Protein AF-A0A934B9B8-F1 (afdb_monomer_lite)

Structure (mmCIF, N/CA/C/O backbone):
data_AF-A0A934B9B8-F1
#
_entry.id   AF-A0A934B9B8-F1
#
loop_
_atom_site.group_PDB
_atom_site.id
_atom_site.type_symbol
_atom_site.label_atom_id
_atom_site.label_alt_id
_atom_site.label_comp_id
_atom_site.label_asym_id
_atom_site.label_entity_id
_atom_site.label_seq_id
_atom_site.pdbx_PDB_ins_code
_atom_site.Cartn_x
_atom_site.Cartn_y
_atom_site.Cartn_z
_atom_site.occupancy
_atom_site.B_iso_or_equiv
_atom_site.auth_seq_id
_atom_site.auth_comp_id
_atom_site.auth_asym_id
_atom_site.auth_atom_id
_atom_site.pdbx_PDB_model_num
ATOM 1 N N . MET A 1 1 ? -16.787 -7.025 0.581 1.00 47.12 1 MET A N 1
ATOM 2 C CA . MET A 1 1 ? -16.782 -7.460 1.996 1.00 47.12 1 MET A CA 1
ATOM 3 C C . MET A 1 1 ? -15.342 -7.821 2.328 1.00 47.12 1 MET A C 1
ATOM 5 O O . MET A 1 1 ? -14.720 -8.456 1.491 1.00 47.12 1 MET A O 1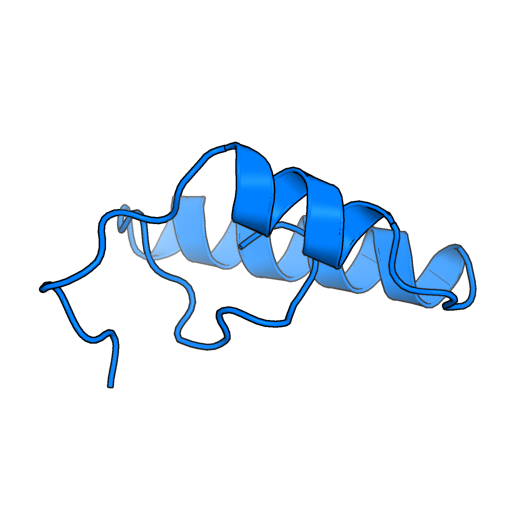
ATOM 9 N N . CYS A 1 2 ? -14.774 -7.343 3.440 1.00 54.22 2 CYS A N 1
ATOM 10 C CA . CYS A 1 2 ? -13.444 -7.789 3.862 1.00 54.22 2 CYS A CA 1
ATOM 11 C C . CYS A 1 2 ? -13.570 -9.236 4.328 1.00 54.22 2 CYS A C 1
ATOM 13 O O . CYS A 1 2 ? -14.096 -9.473 5.414 1.00 54.22 2 CYS A O 1
ATOM 15 N N . ASP A 1 3 ? -13.166 -10.183 3.490 1.00 51.06 3 ASP A N 1
ATOM 16 C CA . ASP A 1 3 ? -13.176 -11.584 3.875 1.00 51.06 3 ASP A CA 1
ATOM 17 C C . ASP A 1 3 ? -12.081 -11.806 4.928 1.00 51.06 3 ASP A C 1
ATOM 19 O O . ASP A 1 3 ? -10.889 -11.640 4.675 1.00 51.06 3 ASP A O 1
ATOM 23 N N . GLN A 1 4 ? -12.504 -12.050 6.167 1.00 53.31 4 GLN A N 1
ATOM 24 C CA . GLN A 1 4 ? -11.633 -12.153 7.339 1.00 53.31 4 GLN A CA 1
ATOM 25 C C . GLN A 1 4 ? -10.844 -13.474 7.404 1.00 53.31 4 GLN A C 1
ATOM 27 O O . GLN A 1 4 ? -10.070 -13.648 8.346 1.00 53.31 4 GLN A O 1
ATOM 32 N N . HIS A 1 5 ? -10.988 -14.393 6.439 1.00 50.91 5 HIS A N 1
ATOM 33 C CA . HIS A 1 5 ? -10.335 -15.707 6.509 1.00 50.91 5 HIS A CA 1
ATOM 34 C C . HIS A 1 5 ? -8.901 -15.758 5.971 1.00 50.91 5 HIS A C 1
ATOM 36 O O . HIS A 1 5 ? -8.188 -16.721 6.252 1.00 50.91 5 HIS A O 1
ATOM 42 N N . GLN A 1 6 ? -8.422 -14.711 5.298 1.00 53.78 6 GLN A N 1
ATOM 43 C CA . GLN A 1 6 ? -7.029 -14.608 4.871 1.00 53.78 6 GLN A CA 1
ATOM 44 C C . GLN A 1 6 ? -6.444 -13.314 5.434 1.00 53.78 6 GLN A C 1
ATOM 46 O O . GLN A 1 6 ? -6.667 -12.225 4.911 1.00 53.78 6 GLN A O 1
ATOM 51 N N . LYS A 1 7 ? -5.721 -13.415 6.559 1.00 57.78 7 LYS A N 1
ATOM 52 C CA . LYS A 1 7 ? -4.917 -12.293 7.068 1.00 57.78 7 LYS A CA 1
ATOM 53 C C . LYS A 1 7 ? -4.058 -11.792 5.900 1.00 57.78 7 LYS A C 1
ATOM 55 O O . LYS A 1 7 ? -3.341 -12.631 5.349 1.00 57.78 7 LYS A O 1
ATOM 60 N N . PRO A 1 8 ? -4.121 -10.501 5.518 1.00 60.72 8 PRO A N 1
ATOM 61 C CA . PRO A 1 8 ? -3.328 -9.996 4.405 1.00 60.72 8 PRO A CA 1
ATOM 62 C C . PRO A 1 8 ? -1.869 -10.328 4.696 1.00 60.72 8 PRO A C 1
ATOM 64 O O . PRO A 1 8 ? -1.317 -9.922 5.727 1.00 60.72 8 PRO A O 1
ATOM 67 N N . SER A 1 9 ? -1.284 -11.179 3.857 1.00 65.12 9 SER A N 1
ATOM 68 C CA . SER A 1 9 ? 0.098 -11.576 4.038 1.00 65.12 9 SER A CA 1
ATOM 69 C C . SER A 1 9 ? 0.962 -10.409 3.596 1.00 65.12 9 SER A C 1
ATOM 71 O O . SER A 1 9 ? 0.637 -9.703 2.644 1.00 65.12 9 SER A O 1
ATOM 73 N N . ILE A 1 10 ? 2.112 -10.216 4.238 1.00 67.56 10 ILE A N 1
ATOM 74 C CA . ILE A 1 10 ? 3.075 -9.182 3.827 1.00 67.56 10 ILE A CA 1
ATOM 75 C C . ILE A 1 10 ? 3.439 -9.368 2.335 1.00 67.56 10 ILE A C 1
ATOM 77 O O . ILE A 1 10 ? 3.697 -8.404 1.621 1.00 67.56 10 ILE A O 1
ATOM 81 N N . LYS A 1 11 ? 3.375 -10.615 1.842 1.00 68.44 11 LYS A N 1
ATOM 82 C CA . LYS A 1 11 ? 3.541 -10.976 0.429 1.00 68.44 11 LYS A CA 1
ATOM 83 C C . LYS A 1 11 ? 2.512 -10.324 -0.500 1.00 68.44 11 LYS A C 1
ATOM 85 O O . LYS A 1 11 ? 2.912 -9.852 -1.559 1.00 68.44 11 LYS A O 1
ATOM 90 N N . ASP A 1 12 ? 1.240 -10.264 -0.118 1.00 68.62 12 ASP A N 1
ATOM 91 C CA . ASP A 1 12 ? 0.186 -9.642 -0.933 1.00 68.62 12 ASP A CA 1
ATOM 92 C C . ASP A 1 12 ? 0.416 -8.129 -1.022 1.00 68.62 12 ASP A C 1
ATOM 94 O O . ASP A 1 12 ? 0.398 -7.554 -2.107 1.00 68.62 12 ASP A O 1
ATOM 98 N N . PHE A 1 13 ? 0.820 -7.514 0.095 1.00 70.75 13 PHE A N 1
ATOM 99 C CA . PHE A 1 13 ? 1.198 -6.101 0.150 1.00 70.75 13 PHE A CA 1
ATOM 100 C C . PHE A 1 13 ? 2.340 -5.771 -0.825 1.00 70.75 13 PHE A C 1
ATOM 102 O O . PHE A 1 13 ? 2.269 -4.797 -1.576 1.00 70.75 13 PHE A O 1
ATOM 109 N N . PHE A 1 14 ? 3.395 -6.596 -0.852 1.00 70.44 14 PHE A N 1
ATOM 110 C CA . PHE A 1 14 ? 4.507 -6.425 -1.792 1.00 70.44 14 PHE A CA 1
ATO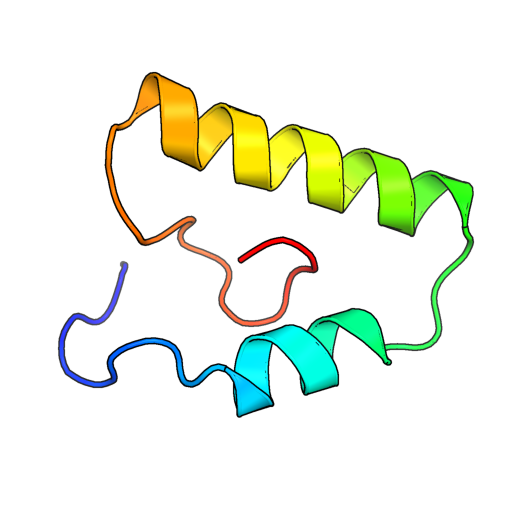M 111 C C . PHE A 1 14 ? 4.121 -6.753 -3.238 1.00 70.44 14 PHE A C 1
ATOM 113 O O . PHE A 1 14 ? 4.607 -6.084 -4.148 1.00 70.44 14 PHE A O 1
ATOM 120 N N . THR A 1 15 ? 3.233 -7.722 -3.462 1.00 71.69 15 THR A N 1
ATOM 121 C CA . THR A 1 15 ? 2.745 -8.081 -4.804 1.00 71.69 15 THR A CA 1
ATOM 122 C C . THR A 1 15 ? 1.934 -6.933 -5.410 1.00 71.69 15 THR A C 1
ATOM 124 O O . THR A 1 15 ? 2.230 -6.510 -6.528 1.00 71.69 15 THR A O 1
ATOM 127 N N . ASN A 1 16 ? 1.025 -6.325 -4.640 1.00 69.06 16 ASN A N 1
ATOM 128 C CA . ASN A 1 16 ? 0.281 -5.127 -5.053 1.00 69.06 16 ASN A CA 1
ATOM 129 C C . ASN A 1 16 ? 1.182 -3.909 -5.234 1.00 69.06 16 ASN A C 1
ATOM 131 O O . ASN A 1 16 ? 0.990 -3.101 -6.144 1.00 69.06 16 ASN A O 1
ATOM 135 N N . LEU A 1 17 ? 2.201 -3.763 -4.383 1.00 71.31 17 LEU A N 1
ATOM 136 C CA . LEU A 1 17 ? 3.184 -2.693 -4.525 1.00 71.31 17 LEU A CA 1
ATOM 137 C C . LEU A 1 17 ? 4.035 -2.865 -5.793 1.00 71.31 17 LEU A C 1
ATOM 139 O O . LEU A 1 17 ? 4.500 -1.863 -6.343 1.00 71.31 17 LEU A O 1
ATOM 143 N N . SER A 1 18 ? 4.240 -4.100 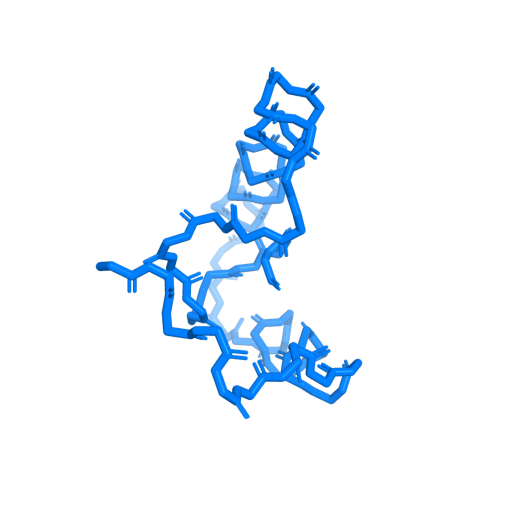-6.255 1.00 76.94 18 SER A N 1
ATOM 144 C CA . SER A 1 18 ? 4.975 -4.422 -7.484 1.00 76.94 18 SER A CA 1
ATOM 145 C C . SER A 1 18 ? 4.126 -4.283 -8.755 1.00 76.94 18 SER A C 1
ATOM 147 O O . SER A 1 18 ? 4.654 -4.411 -9.860 1.00 76.94 18 SER A O 1
ATOM 149 N N . ALA A 1 19 ? 2.824 -3.995 -8.633 1.00 76.19 19 ALA A N 1
ATOM 150 C CA . ALA A 1 19 ? 1.951 -3.825 -9.785 1.00 76.19 19 ALA A CA 1
ATOM 151 C C . ALA A 1 19 ? 2.441 -2.670 -10.692 1.00 76.19 19 ALA A C 1
ATOM 153 O O . ALA A 1 19 ? 2.745 -1.575 -10.195 1.00 76.19 19 ALA A O 1
ATOM 154 N N . PRO A 1 20 ? 2.515 -2.877 -12.023 1.00 77.06 20 PRO A N 1
ATOM 155 C CA . PRO A 1 20 ? 2.951 -1.852 -12.961 1.00 77.06 20 PRO A CA 1
ATOM 156 C C . PRO A 1 20 ? 1.863 -0.780 -13.110 1.00 77.06 20 PRO A C 1
ATOM 158 O O . PRO A 1 20 ? 0.866 -0.955 -13.805 1.00 77.06 20 PRO A O 1
ATOM 161 N N . MET A 1 21 ? 2.053 0.354 -12.440 1.00 79.06 21 MET A N 1
ATOM 162 C CA . MET A 1 21 ? 1.168 1.519 -12.516 1.00 79.06 21 MET A CA 1
ATOM 163 C C . MET A 1 21 ? 1.971 2.825 -12.421 1.00 79.06 21 MET A C 1
ATOM 165 O O . MET A 1 21 ? 3.068 2.835 -11.854 1.00 79.06 21 MET A O 1
ATOM 169 N N . PRO A 1 22 ? 1.434 3.950 -12.929 1.00 87.69 22 PRO A N 1
ATOM 170 C CA . PRO A 1 22 ? 2.087 5.249 -12.816 1.00 87.69 22 PRO A CA 1
ATOM 171 C C . PRO A 1 22 ? 2.282 5.674 -11.352 1.00 87.69 22 PRO A C 1
ATOM 173 O O . PRO A 1 22 ? 1.398 5.504 -10.509 1.00 87.69 22 PRO A O 1
ATOM 176 N N . LEU A 1 23 ? 3.443 6.272 -11.065 1.00 83.69 23 LEU A N 1
ATOM 177 C CA . LEU A 1 23 ? 3.885 6.685 -9.723 1.00 83.69 23 LEU A CA 1
ATOM 178 C C . LEU A 1 23 ? 2.870 7.575 -8.989 1.00 83.69 23 LEU A C 1
ATOM 180 O O . LEU A 1 23 ? 2.647 7.402 -7.793 1.00 83.69 23 LEU A O 1
ATOM 184 N N . SER A 1 24 ? 2.206 8.484 -9.7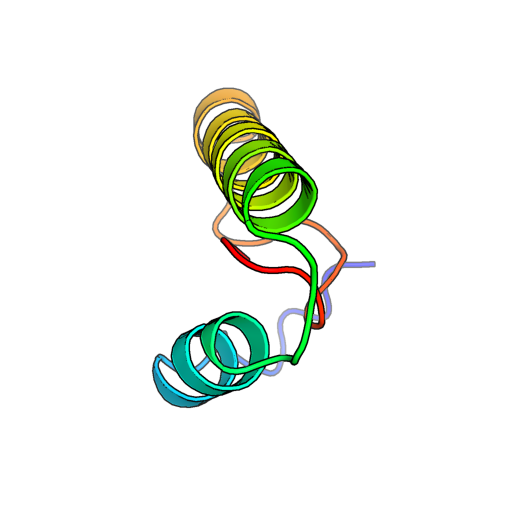03 1.00 85.56 24 SER A N 1
ATOM 185 C CA . SER A 1 24 ? 1.154 9.343 -9.146 1.00 85.56 24 SER A CA 1
ATOM 186 C C . SER A 1 24 ? -0.031 8.535 -8.612 1.00 85.56 24 SER A C 1
ATOM 188 O O . SER A 1 24 ? -0.487 8.756 -7.490 1.00 85.56 24 SER A O 1
ATOM 190 N N . ARG A 1 25 ? -0.491 7.544 -9.384 1.00 84.44 25 ARG A N 1
ATOM 191 C CA . ARG A 1 25 ? -1.584 6.645 -8.995 1.00 84.44 25 ARG A CA 1
ATOM 192 C C . ARG A 1 25 ? -1.163 5.741 -7.837 1.00 84.44 25 ARG A C 1
ATOM 194 O O . ARG A 1 25 ? -1.947 5.550 -6.914 1.00 84.44 25 ARG A O 1
ATOM 201 N N . LYS A 1 26 ? 0.091 5.279 -7.829 1.00 84.00 26 LYS A N 1
ATOM 202 C CA . LYS A 1 26 ? 0.679 4.502 -6.727 1.00 84.00 26 LYS A CA 1
ATOM 203 C C . LYS A 1 26 ? 0.642 5.255 -5.401 1.00 84.00 26 LYS A C 1
ATOM 205 O O . LYS A 1 26 ? 0.164 4.712 -4.409 1.00 84.00 26 LYS A O 1
ATOM 210 N N . ILE A 1 27 ? 1.110 6.503 -5.392 1.00 85.31 27 ILE A N 1
ATOM 211 C CA . ILE A 1 27 ? 1.122 7.348 -4.190 1.00 85.31 27 ILE A CA 1
ATOM 212 C C . ILE A 1 27 ? -0.307 7.687 -3.755 1.00 85.31 27 ILE A C 1
ATOM 214 O O . ILE A 1 27 ? -0.614 7.608 -2.567 1.00 85.31 27 ILE A O 1
ATOM 218 N N . HIS A 1 28 ? -1.194 8.009 -4.703 1.00 86.44 28 HIS A N 1
ATOM 219 C CA . HIS A 1 28 ? -2.599 8.291 -4.406 1.00 86.44 28 HIS A CA 1
ATOM 220 C C . HIS A 1 28 ? -3.288 7.107 -3.712 1.00 86.44 28 HIS A C 1
ATOM 222 O O . HIS A 1 28 ? -3.942 7.292 -2.687 1.00 86.44 28 HIS A O 1
ATOM 228 N N . LEU A 1 29 ? -3.113 5.891 -4.239 1.00 84.19 29 LEU A N 1
ATOM 229 C CA . LEU A 1 29 ? -3.693 4.676 -3.665 1.00 84.19 29 LEU A CA 1
ATOM 230 C C . LEU A 1 29 ? -3.087 4.345 -2.299 1.00 84.19 29 LEU A C 1
ATOM 232 O O . LEU A 1 29 ? -3.833 4.093 -1.357 1.00 84.19 29 LEU A O 1
ATOM 236 N N . LEU A 1 30 ? -1.763 4.469 -2.152 1.00 83.81 30 LEU A N 1
ATOM 237 C CA . LEU A 1 30 ? -1.088 4.313 -0.862 1.00 83.81 30 LEU A CA 1
ATOM 238 C C . LEU A 1 30 ? -1.659 5.258 0.196 1.00 83.81 30 LEU A C 1
ATOM 240 O O . LEU A 1 30 ? -2.007 4.807 1.286 1.00 83.81 30 LEU A O 1
ATOM 244 N N . LEU A 1 31 ? -1.774 6.551 -0.114 1.00 86.12 31 LEU A N 1
ATOM 245 C CA . LEU A 1 31 ? -2.308 7.550 0.814 1.00 86.12 31 LEU A CA 1
ATOM 246 C C . LEU A 1 31 ? -3.775 7.284 1.141 1.00 86.12 31 LEU A C 1
ATOM 248 O O . LEU A 1 31 ? -4.153 7.321 2.310 1.00 86.12 31 LEU A O 1
ATOM 252 N N . ARG A 1 32 ? -4.597 6.978 0.133 1.00 84.31 32 ARG A N 1
ATOM 253 C CA . ARG A 1 32 ? -6.024 6.705 0.318 1.00 84.31 32 ARG A CA 1
ATOM 254 C C . ARG A 1 32 ? -6.254 5.466 1.183 1.00 84.31 32 ARG A C 1
ATOM 256 O O . ARG A 1 32 ? -7.039 5.525 2.127 1.00 84.31 32 ARG A O 1
ATOM 263 N N . ASN A 1 33 ? -5.541 4.377 0.913 1.00 79.94 33 ASN A N 1
ATOM 264 C CA . ASN A 1 33 ? -5.682 3.126 1.656 1.00 79.94 33 ASN A CA 1
ATOM 265 C C . ASN A 1 33 ? -5.134 3.244 3.081 1.00 79.94 33 ASN A C 1
ATOM 267 O O . ASN A 1 33 ? -5.795 2.811 4.028 1.00 79.94 33 ASN A O 1
ATOM 271 N N . ASN A 1 34 ? -4.009 3.942 3.272 1.00 78.56 34 ASN A N 1
ATOM 272 C CA . ASN A 1 34 ? -3.517 4.259 4.615 1.00 78.56 34 ASN A CA 1
ATOM 273 C C . ASN A 1 34 ? -4.479 5.180 5.381 1.00 78.56 34 ASN A C 1
ATOM 275 O O . ASN A 1 34 ? -4.721 4.952 6.565 1.00 78.56 34 ASN A O 1
ATOM 279 N N . ALA A 1 35 ? -5.090 6.172 4.726 1.00 83.50 35 ALA A N 1
ATOM 280 C CA . ALA A 1 35 ? -6.096 7.026 5.354 1.00 83.50 35 ALA A CA 1
ATOM 281 C C . ALA A 1 35 ? -7.327 6.219 5.794 1.00 83.50 35 ALA A C 1
ATOM 283 O O . ALA A 1 35 ? -7.808 6.402 6.910 1.00 83.50 35 ALA A O 1
ATOM 284 N N . ILE A 1 36 ? -7.800 5.272 4.976 1.00 79.81 36 ILE A N 1
ATOM 285 C CA . ILE A 1 36 ? -8.888 4.356 5.355 1.00 79.81 36 ILE A CA 1
ATOM 286 C C . ILE A 1 36 ? -8.486 3.516 6.572 1.00 79.81 36 ILE A C 1
ATOM 288 O O . ILE A 1 36 ? -9.293 3.367 7.489 1.00 79.81 36 ILE A O 1
ATOM 292 N N . LYS A 1 37 ? -7.241 3.030 6.627 1.00 74.00 37 LYS A N 1
ATOM 293 C CA . LYS A 1 37 ? -6.698 2.272 7.765 1.00 74.00 37 LYS A CA 1
ATOM 294 C C . LYS A 1 37 ? -6.717 3.088 9.061 1.00 74.00 37 LYS A C 1
ATOM 296 O O . LYS A 1 37 ? -7.128 2.578 10.102 1.00 74.00 37 LYS A O 1
ATOM 301 N N . ILE A 1 38 ? -6.343 4.367 8.984 1.00 82.25 38 ILE A N 1
ATOM 302 C CA . ILE A 1 38 ? -6.342 5.304 10.119 1.00 82.25 38 ILE A CA 1
ATOM 303 C C . ILE A 1 38 ? -7.774 5.651 10.551 1.00 82.25 38 ILE A C 1
ATOM 305 O O . ILE A 1 38 ? -8.097 5.562 11.734 1.00 82.25 38 ILE A O 1
ATOM 309 N N . ILE A 1 39 ? -8.646 6.002 9.601 1.00 83.00 39 ILE A N 1
ATOM 310 C CA . ILE A 1 39 ? -10.026 6.434 9.871 1.00 83.00 39 ILE A CA 1
ATOM 311 C C . ILE A 1 39 ? -10.871 5.271 10.395 1.00 83.00 39 ILE A C 1
ATOM 313 O O . ILE A 1 39 ? -11.586 5.418 11.385 1.00 83.00 39 ILE A O 1
ATOM 317 N N . ARG A 1 40 ? -10.797 4.104 9.744 1.00 76.75 40 ARG A N 1
ATOM 318 C CA . ARG A 1 40 ? -11.590 2.928 10.125 1.00 76.75 40 ARG A CA 1
ATOM 319 C C . ARG A 1 40 ? -10.966 2.127 11.259 1.00 76.75 40 ARG A C 1
ATOM 321 O O . ARG A 1 40 ? -11.657 1.269 11.800 1.00 76.75 40 ARG A O 1
ATOM 328 N N . LYS A 1 41 ? -9.694 2.375 11.606 1.00 74.06 41 LYS A N 1
ATOM 329 C CA . LYS A 1 41 ? -8.898 1.570 12.556 1.00 74.06 41 LYS A CA 1
ATOM 330 C C . LYS A 1 41 ? -8.965 0.063 12.261 1.00 74.06 41 LYS A C 1
ATOM 332 O O . LYS A 1 41 ? -8.902 -0.765 13.163 1.00 74.06 41 LYS A O 1
ATOM 337 N N . GLN A 1 42 ? -9.130 -0.294 10.990 1.00 67.12 42 GLN A N 1
ATOM 338 C CA . GLN A 1 42 ? -9.294 -1.667 10.519 1.00 67.12 42 GLN A CA 1
ATOM 339 C C . GLN A 1 42 ? -8.112 -2.027 9.627 1.00 67.12 42 GLN A C 1
ATOM 341 O O . GLN A 1 42 ? -7.671 -1.214 8.823 1.00 67.12 42 GLN A O 1
ATOM 346 N N . ASN A 1 43 ? -7.624 -3.263 9.732 1.00 63.72 43 ASN A N 1
ATOM 347 C CA . ASN A 1 43 ? -6.549 -3.779 8.876 1.00 63.72 43 ASN A CA 1
ATOM 348 C C . ASN A 1 43 ? -7.020 -4.168 7.462 1.00 63.72 43 ASN A C 1
ATOM 350 O O . ASN A 1 43 ? -6.267 -4.804 6.735 1.00 63.72 43 ASN A O 1
ATOM 354 N N . CYS A 1 44 ? -8.246 -3.807 7.072 1.00 66.50 44 CYS A N 1
ATOM 355 C CA . CYS A 1 44 ? -8.796 -4.104 5.756 1.00 66.50 44 CYS A CA 1
ATOM 356 C C . CYS A 1 44 ? -9.336 -2.834 5.085 1.00 66.50 44 CYS A C 1
ATOM 358 O O . CYS A 1 44 ? -9.965 -1.989 5.726 1.00 66.50 44 CYS A O 1
ATOM 360 N N . CYS A 1 45 ? -9.114 -2.724 3.778 1.00 65.25 45 CYS A N 1
ATOM 361 C CA . CYS A 1 45 ? -9.505 -1.573 2.954 1.00 65.25 45 CYS A CA 1
ATOM 362 C C . CYS A 1 45 ? -10.548 -1.958 1.891 1.00 65.25 45 CYS A C 1
ATOM 364 O O . CYS A 1 45 ? -10.996 -1.108 1.132 1.00 65.25 45 CYS A O 1
ATOM 366 N N . GLY A 1 46 ? -10.987 -3.227 1.868 1.00 63.22 46 GLY A N 1
ATOM 367 C CA . GLY A 1 46 ? -12.017 -3.741 0.955 1.00 63.22 46 GLY A CA 1
ATOM 368 C C . GLY A 1 46 ? -11.531 -4.043 -0.466 1.00 63.22 46 GLY A C 1
ATOM 369 O O . GLY A 1 46 ? -12.283 -4.648 -1.223 1.00 63.22 46 GLY A O 1
ATOM 370 N N . HIS A 1 47 ? -10.288 -3.679 -0.785 1.00 68.00 47 HIS A N 1
ATOM 371 C CA . HIS A 1 47 ? -9.641 -3.884 -2.078 1.00 68.00 47 HIS A CA 1
ATOM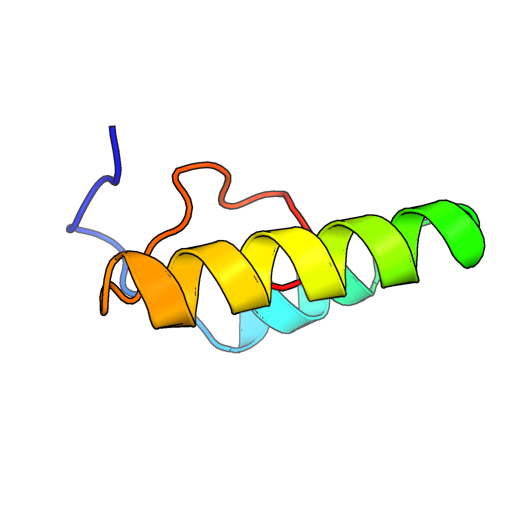 372 C C . HIS A 1 47 ? -8.268 -4.539 -1.866 1.00 68.00 47 HIS A C 1
ATOM 374 O O . HIS A 1 47 ? -7.281 -3.829 -1.676 1.00 68.00 47 HIS A O 1
ATOM 380 N N . PRO A 1 48 ? -8.201 -5.882 -1.834 1.00 64.38 48 PRO A N 1
ATOM 381 C CA . PRO A 1 48 ? -6.958 -6.604 -1.586 1.00 64.38 48 PRO A CA 1
ATOM 382 C C . PRO A 1 48 ? -5.963 -6.514 -2.743 1.00 64.38 48 PRO A C 1
ATOM 384 O O . PRO A 1 48 ? -4.838 -6.926 -2.541 1.00 64.38 48 PRO A O 1
ATOM 387 N N . ASP A 1 49 ? -6.345 -5.989 -3.910 1.00 67.75 49 ASP A N 1
ATOM 388 C CA . ASP A 1 49 ? -5.463 -5.793 -5.071 1.00 67.75 49 ASP A CA 1
ATOM 389 C C . ASP A 1 49 ? -4.885 -4.365 -5.157 1.00 67.75 49 ASP A C 1
ATOM 391 O O . ASP A 1 49 ? -4.164 -4.023 -6.098 1.00 67.75 49 ASP A O 1
ATOM 395 N N . GLU A 1 50 ? -5.237 -3.481 -4.213 1.00 69.19 50 GLU A N 1
ATOM 396 C CA . GLU A 1 50 ? -4.779 -2.094 -4.236 1.00 69.19 50 GLU A CA 1
ATOM 397 C C . GLU A 1 50 ? -3.529 -1.864 -3.365 1.00 69.19 50 GLU A C 1
ATOM 399 O O . GLU A 1 50 ? -3.429 -2.364 -2.247 1.00 69.19 50 GLU A O 1
ATOM 404 N N . PRO A 1 51 ? -2.583 -1.024 -3.817 1.00 68.50 51 PRO A N 1
ATOM 405 C CA . PRO A 1 51 ? -1.376 -0.695 -3.064 1.00 68.50 51 PRO A CA 1
ATOM 406 C C . PRO A 1 51 ? -1.716 0.013 -1.752 1.00 68.50 51 PRO A C 1
ATOM 408 O O . PRO A 1 51 ? -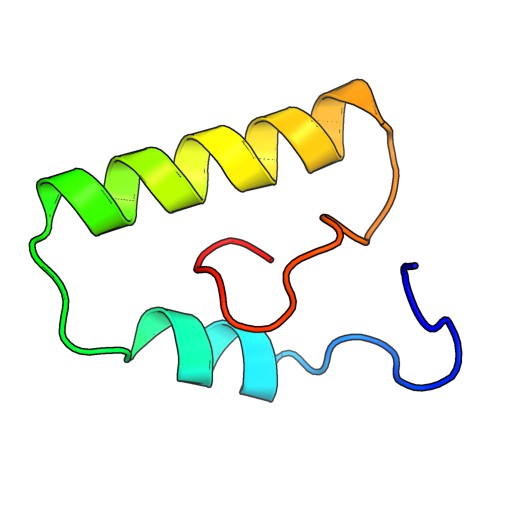2.466 0.992 -1.746 1.00 68.50 51 PRO A O 1
ATOM 411 N N . GLY A 1 52 ? -1.117 -0.415 -0.642 1.00 65.44 52 GLY A N 1
ATOM 412 C CA . GLY A 1 52 ? -1.392 0.173 0.675 1.00 65.44 52 GLY A CA 1
ATOM 413 C C . GLY A 1 52 ? -2.536 -0.503 1.431 1.00 65.44 52 GLY A C 1
ATOM 414 O O . GLY A 1 52 ? -2.781 -0.140 2.586 1.00 65.44 52 GLY A O 1
ATOM 415 N N . CYS A 1 53 ? -3.182 -1.478 0.791 1.00 67.31 53 CYS A N 1
ATOM 416 C CA . CYS A 1 53 ? -3.905 -2.567 1.416 1.00 67.31 53 CYS A CA 1
ATOM 417 C C . CYS A 1 53 ? -3.071 -3.859 1.280 1.00 67.31 53 CYS A C 1
ATOM 419 O O . CYS A 1 53 ? -3.155 -4.665 2.225 1.00 67.31 53 CYS A O 1
#

pLDDT: mean 71.79, std 10.57, range [47.12, 87.69]

Foldseek 3Di:
DPPPPDQLDVVLLVVLLPDDDDPVQLVVQLVVLVVCCVVVVDPDDPDSNTHND

Radius of gyration: 10.8 Å; chains: 1; bounding box: 22×25×26 Å

Sequence (53 aa):
MCDQHQKPSIKDFFTNLSAPMPLSRKIHLLLRNNAIKIIRKQNCCGHPDEPGC

Secondary structure (DSSP, 8-state):
---TTS---HHHHHHHHTS---HHHHHHHHHHHHHHHHHH--S--S-TTSTT-